Protein AF-A0AAW2E710-F1 (afdb_monomer)

Secondary structure (DSSP, 8-state):
-THHHHHHHHHHHHHHHHHHHHHHHHHHHHHH-----HHHHS-HHHHHHHHTTS-HHHHHHGGGT-GGGTTGGGG-SEEEEEHHHHTTSTTS-HHHHHHHHHHHHHTSSSPPP-SEEEEE------S----

Nearest PDB structures (foldseek):
  7pmn-assembly1_L  TM=5.070E-01  e=2.730E+00  Saccharomyces cerevisiae
  8qzs-assembly1_v  TM=2.297E-01  e=5.034E+00  Homo sapiens

Foldseek 3Di:
DVVVVVVVVVVVVVVVVVVVVVVVVVVVVVVVPPPPVVVVVDDLVVLLVVLLVDALVVQCVCCVVDVSSNLSSLQNLAHHAEQCVQCVPVPDHSVRVVVVSVVSNVPDDDRNHNPYYHYHDDPPPPPDPPD

Radius of gyration: 29.54 Å; Cα contacts (8 Å, |Δi|>4): 87; chains: 1; bounding box: 50×41×104 Å

Mean predicted aligned error: 13.73 Å

Sequence (131 aa):
MEQRQRIERPERAKRRDQKQRKRLSTARRNAFTTNTDIISDLPDSLLSHILSFLLTRDSVATSILSSRWRPLWTLVPALHLDQRKLTQNRNYSFADIVSGIWTVRDCISDPMPLHKLIIYWYQNCLSSLQC

InterPro domains:
  IPR001810 F-box domain [PF00646] (39-75)
  IPR001810 F-box domain [PS50181] (36-86)
  IPR036047 F-box-like domain superfamily [SSF81383] (36-85)
  IPR053781 F-box/LRR-repeat protein 13-like, F-box domain [cd22160] (39-74)
  IPR055294 F-box/LRR-repeat protein At3g58940-like [PTHR31293] (33-101)

Structure (mmCIF, N/CA/C/O backbone):
data_AF-A0AAW2E710-F1
#
_entry.id   AF-A0AAW2E710-F1
#
loop_
_atom_site.group_PDB
_atom_site.id
_atom_site.type_symbol
_atom_site.label_atom_id
_atom_site.label_alt_id
_atom_site.label_comp_id
_atom_site.label_asym_id
_atom_site.label_entity_id
_atom_site.label_seq_id
_atom_site.pdbx_PDB_ins_code
_atom_site.Cartn_x
_atom_site.Cartn_y
_atom_site.Cartn_z
_atom_site.occupancy
_atom_site.B_iso_or_equiv
_atom_site.auth_seq_id
_atom_site.auth_comp_id
_atom_site.auth_asym_id
_atom_site.auth_atom_id
_atom_site.pdbx_PDB_model_num
ATOM 1 N N . MET A 1 1 ? -19.591 14.455 74.259 1.00 53.12 1 MET A N 1
ATOM 2 C CA . MET A 1 1 ? -18.898 13.689 73.190 1.00 53.12 1 MET A CA 1
ATOM 3 C C . MET A 1 1 ? -19.748 13.483 71.923 1.00 53.12 1 MET A C 1
ATOM 5 O O . MET A 1 1 ? -19.174 13.213 70.876 1.00 53.12 1 MET A O 1
ATOM 9 N N . GLU A 1 2 ? -21.072 13.696 71.951 1.00 60.91 2 GLU A N 1
ATOM 10 C CA . GLU A 1 2 ? -21.973 13.471 70.796 1.00 60.91 2 GLU A CA 1
ATOM 11 C C . GLU A 1 2 ? -21.921 14.530 69.677 1.00 60.91 2 GLU A C 1
ATOM 13 O O . GLU A 1 2 ? -22.216 14.231 68.520 1.00 60.91 2 GLU A O 1
ATOM 18 N N . GLN A 1 3 ? -21.497 15.765 69.965 1.00 54.75 3 GLN A N 1
ATOM 19 C CA . GLN A 1 3 ? -21.488 16.850 68.969 1.00 54.75 3 GLN A CA 1
ATOM 20 C C . GLN A 1 3 ? -20.492 16.626 67.817 1.00 54.75 3 GLN A C 1
ATOM 22 O O . GLN A 1 3 ? -20.740 17.084 66.702 1.00 54.75 3 GLN A O 1
ATOM 27 N N . ARG A 1 4 ? -19.408 15.865 68.038 1.00 56.94 4 ARG A N 1
ATOM 28 C CA . ARG A 1 4 ? -18.419 15.547 66.989 1.00 56.94 4 ARG A CA 1
ATOM 29 C C . ARG A 1 4 ? -18.995 14.622 65.911 1.00 56.94 4 ARG A C 1
ATOM 31 O O . ARG A 1 4 ? -18.778 14.850 64.725 1.00 56.94 4 ARG A O 1
ATOM 38 N N . GLN A 1 5 ? -19.820 13.647 66.299 1.00 59.56 5 GLN A N 1
ATOM 39 C CA . GLN A 1 5 ? -20.431 12.705 65.353 1.00 59.56 5 GLN A CA 1
ATOM 40 C C . GLN A 1 5 ? -21.478 13.370 64.441 1.00 59.56 5 GLN A C 1
ATOM 42 O O . GLN A 1 5 ? -21.678 12.936 63.303 1.00 59.56 5 GLN A O 1
ATOM 47 N N . ARG A 1 6 ? -22.124 14.448 64.909 1.00 61.50 6 ARG A N 1
ATOM 48 C CA . ARG A 1 6 ? -23.148 15.183 64.146 1.00 61.50 6 ARG A CA 1
ATOM 49 C C . ARG A 1 6 ? -22.567 15.944 62.951 1.00 61.50 6 ARG A C 1
ATOM 51 O O . ARG A 1 6 ? -23.250 16.071 61.940 1.00 61.50 6 ARG A O 1
ATOM 58 N N . ILE A 1 7 ? -21.320 16.411 63.050 1.00 61.56 7 ILE A N 1
ATOM 59 C CA . ILE A 1 7 ? -20.626 17.179 62.000 1.00 61.56 7 ILE A CA 1
ATOM 60 C C . ILE A 1 7 ? -19.933 16.245 60.988 1.00 61.56 7 ILE A C 1
ATOM 62 O O . ILE A 1 7 ? -19.881 16.546 59.796 1.00 61.56 7 ILE A O 1
ATOM 66 N N . GLU A 1 8 ? -19.483 15.061 61.414 1.00 67.75 8 GLU A N 1
ATOM 67 C CA . GLU A 1 8 ? -18.821 14.098 60.520 1.00 67.75 8 GLU A CA 1
ATOM 68 C C . GLU A 1 8 ? -19.743 13.501 59.445 1.00 67.75 8 GLU A C 1
ATOM 70 O O . GLU A 1 8 ? -19.313 13.267 58.312 1.00 67.75 8 GLU A O 1
ATOM 75 N N . ARG A 1 9 ? -21.018 13.245 59.771 1.00 68.69 9 ARG A N 1
ATOM 76 C CA . ARG A 1 9 ? -21.996 12.691 58.816 1.00 68.69 9 ARG A CA 1
ATOM 77 C C . ARG A 1 9 ? -22.206 13.588 57.580 1.00 68.69 9 ARG A C 1
ATOM 79 O O . ARG A 1 9 ? -22.074 13.071 56.467 1.00 68.69 9 ARG A O 1
ATOM 86 N N . PRO A 1 10 ? -22.481 14.899 57.719 1.00 76.50 10 PRO A N 1
ATOM 87 C CA . PRO A 1 10 ? -22.641 15.784 56.568 1.00 76.50 10 PRO A CA 1
ATOM 88 C C . PRO A 1 10 ? -21.333 16.019 55.797 1.00 76.50 10 PRO A C 1
ATOM 90 O O . PRO A 1 10 ? -21.374 16.144 54.574 1.00 76.50 10 PRO A O 1
ATOM 93 N N . GLU A 1 11 ? -20.164 16.010 56.448 1.00 79.44 11 GLU A N 1
ATOM 94 C CA . GLU A 1 11 ? -18.873 16.082 55.742 1.00 79.44 11 GLU A CA 1
ATOM 95 C C . GLU A 1 11 ? -18.625 14.862 54.846 1.00 79.44 11 GLU A C 1
ATOM 97 O O . GLU A 1 11 ? -18.232 15.002 53.684 1.00 79.44 11 GLU A O 1
ATOM 102 N N . ARG A 1 12 ? -18.891 13.652 55.354 1.00 76.31 12 ARG A N 1
ATOM 103 C CA . ARG A 1 12 ? -18.747 12.414 54.571 1.00 76.31 12 ARG A CA 1
ATOM 104 C C . ARG A 1 12 ? -19.699 12.391 53.371 1.00 76.31 12 ARG A C 1
ATOM 106 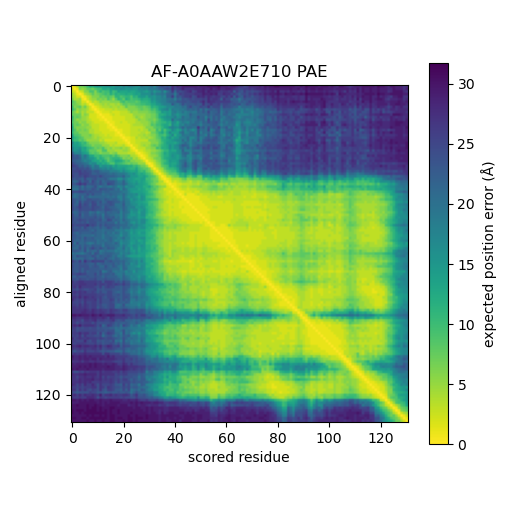O O . ARG A 1 12 ? -19.298 11.920 52.308 1.00 76.31 12 ARG A O 1
ATOM 113 N N . ALA A 1 13 ? -20.915 12.925 53.512 1.00 83.25 13 ALA A N 1
ATOM 114 C CA . ALA A 1 13 ? -21.866 13.068 52.407 1.00 83.25 13 ALA A CA 1
ATOM 115 C C . ALA A 1 13 ? -21.350 14.042 51.330 1.00 83.25 13 ALA A C 1
ATOM 117 O O . ALA A 1 13 ? -21.278 13.675 50.159 1.00 83.25 13 ALA A O 1
ATOM 118 N N . LYS A 1 14 ? -20.851 15.221 51.727 1.00 84.00 14 LYS A N 1
ATOM 119 C CA . LYS A 1 14 ? -20.250 16.196 50.796 1.00 84.00 14 LYS A CA 1
ATOM 120 C C . LYS A 1 14 ? -19.049 15.624 50.036 1.00 84.00 14 LYS A C 1
ATOM 122 O O . LYS A 1 14 ? -18.921 15.833 48.830 1.00 84.00 14 LYS A O 1
ATOM 127 N N . ARG A 1 15 ? -18.186 14.854 50.715 1.00 79.75 15 ARG A N 1
ATOM 128 C CA . ARG A 1 15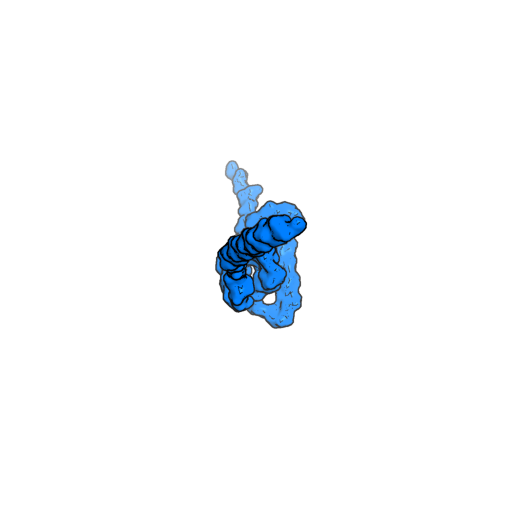 ? -17.043 14.166 50.081 1.00 79.75 15 ARG A CA 1
ATOM 129 C C . ARG A 1 15 ? -17.497 13.129 49.048 1.00 79.75 15 ARG A C 1
ATOM 131 O O . ARG A 1 15 ? -16.857 12.999 48.004 1.00 79.75 15 ARG A O 1
ATOM 138 N N . ARG A 1 16 ? -18.596 12.408 49.309 1.00 79.62 16 ARG A N 1
ATOM 139 C CA . ARG A 1 16 ? -19.190 11.449 48.358 1.00 79.62 16 ARG A CA 1
ATOM 140 C C . ARG A 1 16 ? -19.760 12.161 47.134 1.00 79.62 16 ARG A C 1
ATOM 142 O O . ARG A 1 16 ? -19.407 11.772 46.025 1.00 79.62 16 ARG A O 1
ATOM 149 N N . ASP A 1 17 ? -20.504 13.248 47.315 1.00 83.75 17 ASP A N 1
ATOM 150 C CA . ASP A 1 17 ? -21.072 14.033 46.209 1.00 83.75 17 ASP A CA 1
ATOM 151 C C . ASP A 1 17 ? -19.995 14.678 45.336 1.00 83.75 17 ASP A C 1
ATOM 153 O O . ASP A 1 17 ? -20.071 14.644 44.106 1.00 83.75 17 ASP A O 1
ATOM 157 N N . GLN A 1 18 ? -18.935 15.215 45.947 1.00 83.25 18 GLN A N 1
ATOM 158 C CA . GLN A 1 18 ? -17.813 15.782 45.201 1.00 83.25 18 GLN A CA 1
ATOM 159 C C . GLN A 1 18 ? -17.050 14.703 44.420 1.00 83.25 18 GLN A C 1
ATOM 161 O O . GLN A 1 18 ? -16.649 14.935 43.275 1.00 83.25 18 GLN A O 1
ATOM 166 N N . LYS A 1 19 ? -16.886 13.505 44.999 1.00 83.62 19 LYS A N 1
ATOM 167 C CA . LYS A 1 19 ? -16.307 12.346 44.305 1.00 83.62 19 LYS A CA 1
ATOM 168 C C . LYS A 1 19 ? -17.208 11.886 43.155 1.00 83.62 19 LYS A C 1
ATOM 170 O O . LYS A 1 19 ? -16.696 11.629 42.069 1.00 83.62 19 LYS A O 1
ATOM 175 N N . GLN A 1 20 ? -18.526 11.848 43.353 1.00 82.25 20 GLN A N 1
ATOM 176 C CA . GLN A 1 20 ? -19.515 11.495 42.329 1.00 82.25 20 GLN A CA 1
ATOM 177 C C . GLN A 1 20 ? -19.476 12.490 41.158 1.00 82.25 20 GLN A C 1
ATOM 179 O O . GLN A 1 20 ? -19.366 12.081 40.005 1.00 82.25 20 GLN A O 1
ATOM 184 N N . ARG A 1 21 ? -19.462 13.798 41.449 1.00 78.38 21 ARG A N 1
ATOM 185 C CA . ARG A 1 21 ? -19.363 14.877 40.450 1.00 78.38 21 ARG A CA 1
ATOM 186 C C . ARG A 1 21 ? -18.064 14.824 39.650 1.00 78.38 21 ARG A C 1
ATOM 188 O O . ARG A 1 21 ? -18.104 14.997 38.436 1.00 78.38 21 ARG A O 1
ATOM 195 N N . LYS A 1 22 ? -16.928 14.539 40.302 1.00 78.56 22 LYS A N 1
ATOM 196 C CA . LYS A 1 22 ? -15.646 14.321 39.608 1.00 78.56 22 LYS A CA 1
ATOM 197 C C . LYS A 1 22 ? -15.684 13.081 38.711 1.00 78.56 22 LYS A C 1
ATOM 199 O O . LYS A 1 22 ? -15.189 13.135 37.597 1.00 78.56 22 LYS A O 1
ATOM 204 N N . ARG A 1 23 ? -16.294 11.976 39.155 1.00 78.25 23 ARG A N 1
ATOM 205 C CA . ARG A 1 23 ? -16.433 10.764 38.323 1.00 78.25 23 ARG A CA 1
ATOM 206 C C . ARG A 1 23 ? -17.327 11.005 37.107 1.00 78.25 23 ARG A C 1
ATOM 208 O O . ARG A 1 23 ? -16.958 10.599 36.012 1.00 78.25 23 ARG A O 1
ATOM 215 N N . LEU A 1 24 ? -18.452 11.698 37.286 1.00 76.69 24 LEU A N 1
ATOM 216 C CA . LEU A 1 24 ? -19.376 12.051 36.204 1.00 76.69 24 LEU A CA 1
ATOM 217 C C . LEU A 1 24 ? -18.739 13.016 35.193 1.00 76.69 24 LEU A C 1
ATOM 219 O O . LEU A 1 24 ? -18.947 12.856 33.994 1.00 76.69 24 LEU A O 1
ATOM 223 N N . SER A 1 25 ? -17.926 13.980 35.641 1.00 73.44 25 SER A N 1
ATOM 224 C CA . SER A 1 25 ? -17.220 14.890 34.729 1.00 73.44 25 SER A CA 1
ATOM 225 C C . SER A 1 25 ? -16.091 14.200 33.960 1.00 73.44 25 SER A C 1
ATOM 227 O O . SER A 1 25 ? -15.929 14.4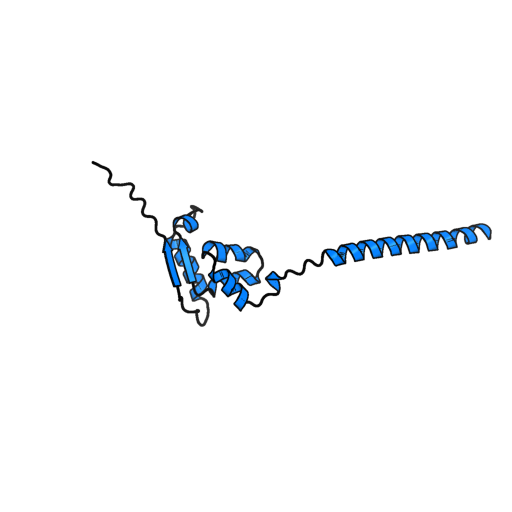66 32.771 1.00 73.44 25 SER A O 1
ATOM 229 N N . THR A 1 26 ? -15.358 13.271 34.583 1.00 69.88 26 THR A N 1
ATOM 230 C CA . THR A 1 26 ? -14.356 12.449 33.883 1.00 69.88 26 THR A CA 1
ATOM 231 C C . THR A 1 26 ? -15.011 11.479 32.894 1.00 69.88 26 THR A C 1
ATOM 233 O O . THR A 1 26 ? -14.549 11.370 31.764 1.00 69.88 26 THR A O 1
ATOM 236 N N . ALA A 1 27 ? -16.127 10.839 33.262 1.00 69.94 27 ALA A N 1
ATOM 237 C CA . ALA A 1 27 ? -16.875 9.961 32.359 1.00 69.94 27 ALA A CA 1
ATOM 238 C C . ALA A 1 27 ? -17.436 10.722 31.145 1.00 69.94 27 ALA A C 1
ATOM 240 O O . ALA A 1 27 ? -17.334 10.248 30.017 1.00 69.94 27 ALA A O 1
ATOM 241 N N . ARG A 1 28 ? -17.961 11.937 31.358 1.00 64.50 28 ARG A N 1
ATOM 242 C CA . ARG A 1 28 ? -18.486 12.788 30.281 1.00 64.50 28 ARG A CA 1
ATOM 243 C C . ARG A 1 28 ? -17.392 13.309 29.345 1.00 64.50 28 ARG A C 1
ATOM 245 O O . ARG A 1 28 ? -17.657 13.446 28.158 1.00 64.50 28 ARG A O 1
ATOM 252 N N . ARG A 1 29 ? -16.171 13.562 29.843 1.00 59.78 29 ARG A N 1
ATOM 253 C CA . ARG A 1 29 ? -15.015 13.855 28.971 1.00 59.78 29 ARG A CA 1
ATOM 254 C C . ARG A 1 29 ? -14.609 12.639 28.141 1.00 59.78 29 ARG A C 1
ATOM 256 O O . ARG A 1 29 ? -14.394 12.791 26.947 1.00 59.78 29 ARG A O 1
ATOM 263 N N . ASN A 1 30 ? -14.572 11.451 28.744 1.00 59.34 30 ASN A N 1
ATOM 264 C CA . ASN A 1 30 ? -14.174 10.230 28.038 1.00 59.34 30 ASN A CA 1
ATOM 265 C C . ASN A 1 30 ? -15.180 9.805 26.954 1.00 59.34 30 ASN A C 1
ATOM 267 O O . ASN A 1 30 ? -14.770 9.246 25.945 1.00 59.34 30 ASN A O 1
ATOM 271 N N . ALA A 1 31 ? -16.475 10.095 27.127 1.00 61.56 31 ALA A N 1
ATOM 272 C CA . ALA A 1 31 ? -17.508 9.791 26.131 1.00 61.56 31 ALA A CA 1
ATOM 273 C C . ALA A 1 31 ? -17.440 10.675 24.869 1.00 61.56 31 ALA A C 1
ATOM 275 O O . ALA A 1 31 ? -17.975 10.297 23.837 1.00 61.56 31 ALA A O 1
ATOM 276 N N . PHE A 1 32 ? -16.797 11.846 24.935 1.00 59.09 32 PHE A N 1
ATOM 277 C CA . PHE A 1 32 ? -16.595 12.708 23.763 1.00 59.09 32 PHE A CA 1
ATOM 278 C C . PHE A 1 32 ? -15.316 12.351 22.988 1.00 59.09 32 PHE A C 1
ATOM 280 O O . PHE A 1 32 ? -15.186 12.674 21.815 1.00 59.09 32 PHE A O 1
ATOM 287 N N . THR A 1 33 ? -14.372 11.662 23.634 1.00 56.28 33 THR A N 1
ATOM 288 C CA . THR A 1 33 ? -13.094 11.246 23.041 1.00 56.28 33 THR A CA 1
ATOM 289 C C . THR A 1 33 ? -13.078 9.784 22.609 1.00 56.28 33 THR A C 1
ATOM 291 O O . THR A 1 33 ? -12.002 9.250 22.345 1.00 56.28 33 THR A O 1
ATOM 294 N N . THR A 1 34 ? -14.232 9.115 22.516 1.00 60.94 34 THR A N 1
ATOM 295 C CA . THR A 1 34 ? -14.345 7.874 21.736 1.00 60.94 34 THR A CA 1
ATOM 296 C C . THR A 1 34 ? -14.256 8.249 20.260 1.00 60.94 34 THR A C 1
ATOM 298 O O . THR A 1 34 ? -15.245 8.267 19.535 1.00 60.94 34 THR A O 1
ATOM 301 N N . ASN A 1 35 ? -13.053 8.647 19.855 1.00 64.88 35 ASN A N 1
ATOM 302 C CA . ASN A 1 35 ? -12.652 8.898 18.487 1.00 64.88 35 ASN A CA 1
ATOM 303 C C . ASN A 1 35 ? -12.557 7.524 17.819 1.00 64.88 35 ASN A C 1
ATOM 305 O O . ASN A 1 35 ? -11.477 6.946 17.720 1.00 64.88 35 ASN A O 1
ATOM 309 N N . THR A 1 36 ? -13.717 6.933 17.528 1.00 67.94 36 THR A N 1
ATOM 310 C CA . THR A 1 36 ? -13.818 5.681 16.783 1.00 67.94 36 THR A CA 1
ATOM 311 C C . THR A 1 36 ? -13.092 5.900 15.470 1.00 67.94 36 THR A C 1
ATOM 313 O O . THR A 1 36 ? -13.445 6.809 14.719 1.00 67.94 36 THR A O 1
ATOM 316 N N . ASP A 1 37 ? -12.030 5.138 15.237 1.00 74.88 37 ASP A N 1
ATOM 317 C CA . ASP A 1 37 ? -11.231 5.247 14.027 1.00 74.88 37 ASP A CA 1
ATOM 318 C C . ASP A 1 37 ? -12.013 4.630 12.861 1.00 74.88 37 ASP A C 1
ATOM 320 O O . ASP A 1 37 ? -11.856 3.460 12.524 1.00 74.88 37 ASP A O 1
ATOM 324 N N . ILE A 1 38 ? -12.888 5.446 12.265 1.00 83.50 38 ILE A N 1
ATOM 325 C CA . ILE A 1 38 ? -13.802 5.066 11.176 1.00 83.50 38 ILE A CA 1
ATOM 326 C C . ILE A 1 38 ? -13.025 4.455 10.003 1.00 83.50 38 ILE A C 1
ATOM 328 O O . ILE A 1 38 ? -13.526 3.578 9.306 1.00 83.50 38 ILE A O 1
ATOM 332 N N . ILE A 1 39 ? -11.792 4.918 9.784 1.00 83.69 39 ILE A N 1
ATOM 333 C CA . ILE A 1 39 ? -10.924 4.436 8.712 1.00 83.69 39 ILE A CA 1
ATOM 334 C C . ILE A 1 39 ? -10.467 3.001 9.006 1.00 83.69 39 ILE A C 1
ATOM 336 O O . ILE A 1 39 ? -10.444 2.168 8.099 1.00 83.69 39 ILE A O 1
ATOM 340 N N . SER A 1 40 ? -10.152 2.692 10.264 1.00 76.94 40 SER A N 1
ATOM 341 C CA . SER A 1 40 ? -9.820 1.331 10.700 1.00 76.94 40 SER A CA 1
ATOM 342 C C . SER A 1 40 ? -11.023 0.382 10.732 1.00 76.94 40 SER A C 1
ATOM 344 O O . SER A 1 40 ? -10.809 -0.827 10.674 1.00 76.94 40 SER A O 1
ATOM 346 N N . ASP A 1 41 ? -12.258 0.887 10.761 1.00 84.94 41 ASP A N 1
ATOM 347 C CA . ASP A 1 41 ? -13.481 0.067 10.716 1.00 84.94 41 ASP A CA 1
ATOM 348 C C . ASP A 1 41 ? -13.893 -0.341 9.286 1.00 84.94 41 ASP A C 1
ATOM 350 O O . ASP A 1 41 ? -14.727 -1.230 9.099 1.00 84.94 41 ASP A O 1
ATOM 354 N N . LEU A 1 42 ? -13.300 0.263 8.249 1.00 89.06 42 LEU A N 1
ATOM 355 C CA . LEU A 1 42 ? -13.572 -0.096 6.853 1.00 89.06 42 LEU A CA 1
ATOM 356 C C . LEU A 1 42 ? -13.049 -1.507 6.520 1.00 89.06 42 LEU A C 1
ATOM 358 O O . LEU A 1 42 ? -12.003 -1.903 7.031 1.00 89.06 42 LEU A O 1
ATOM 362 N N . PRO A 1 43 ? -13.708 -2.275 5.633 1.00 88.94 43 PRO A N 1
ATOM 363 C CA . PRO A 1 43 ? -13.205 -3.551 5.118 1.00 88.94 43 PRO A CA 1
ATOM 364 C C . PRO A 1 43 ? -11.975 -3.374 4.212 1.00 88.94 43 PRO A C 1
ATOM 366 O O . PRO A 1 43 ? -11.825 -2.360 3.530 1.00 88.94 43 PRO A O 1
ATOM 369 N N . ASP A 1 44 ? -11.123 -4.403 4.150 1.00 86.94 44 ASP A N 1
ATOM 370 C CA . ASP A 1 44 ? -9.853 -4.387 3.399 1.00 86.94 44 ASP A CA 1
ATOM 371 C C . ASP A 1 44 ? -10.030 -4.076 1.908 1.00 86.94 44 ASP A C 1
ATOM 373 O O . ASP A 1 44 ? -9.189 -3.412 1.308 1.00 86.94 44 ASP A O 1
ATOM 377 N N . SER A 1 45 ? -11.148 -4.505 1.317 1.00 85.81 45 SER A N 1
ATOM 378 C CA . SER A 1 45 ? -11.488 -4.230 -0.082 1.00 85.81 45 SER A CA 1
ATOM 379 C C . SER A 1 45 ? -11.727 -2.745 -0.365 1.00 85.81 45 SER A C 1
ATOM 381 O O . SER A 1 45 ? -11.363 -2.254 -1.431 1.00 85.81 45 SER A O 1
ATOM 383 N N . LEU A 1 46 ? -12.319 -2.007 0.579 1.00 88.50 46 LEU A N 1
ATOM 384 C CA . LEU A 1 46 ? -12.504 -0.562 0.437 1.00 88.50 46 LEU A CA 1
ATOM 385 C C . LEU A 1 46 ? -11.190 0.177 0.659 1.00 88.50 46 LEU A C 1
ATOM 387 O O . LEU A 1 46 ? -10.902 1.137 -0.052 1.00 88.50 46 LEU A O 1
ATOM 391 N N . LEU A 1 47 ? -10.367 -0.293 1.594 1.00 89.12 47 LEU A N 1
ATOM 392 C CA . LEU A 1 47 ? -9.044 0.275 1.817 1.00 89.12 47 LEU A CA 1
ATOM 393 C C . LEU A 1 47 ? -8.145 0.093 0.588 1.00 89.12 47 LEU A C 1
ATOM 395 O O . LEU A 1 47 ? -7.559 1.065 0.118 1.00 89.12 47 LEU A O 1
ATOM 399 N N . SER A 1 48 ? -8.095 -1.105 -0.002 1.00 86.69 48 SER A N 1
ATOM 400 C CA . SER A 1 48 ? -7.343 -1.344 -1.242 1.00 86.69 48 SER A CA 1
ATOM 401 C C . SER A 1 48 ? -7.879 -0.514 -2.414 1.00 86.69 48 SER A C 1
ATOM 403 O O . SER A 1 48 ? -7.093 0.002 -3.212 1.00 86.69 48 SER A O 1
ATOM 405 N N . HIS A 1 49 ? -9.197 -0.299 -2.481 1.00 86.69 49 HIS A N 1
ATOM 406 C CA . HIS A 1 49 ? -9.805 0.598 -3.459 1.00 86.69 49 HIS A CA 1
ATOM 407 C C . HIS A 1 49 ? -9.362 2.056 -3.262 1.00 86.69 49 HIS A C 1
ATOM 409 O O . HIS A 1 49 ? -8.955 2.699 -4.228 1.00 86.69 49 HIS A O 1
ATOM 415 N N . ILE A 1 50 ? -9.340 2.567 -2.027 1.00 89.00 50 ILE A N 1
ATOM 416 C CA . ILE A 1 50 ? -8.823 3.912 -1.721 1.00 89.00 50 ILE A CA 1
ATOM 417 C C . ILE A 1 50 ? -7.350 4.030 -2.139 1.00 89.00 50 ILE A C 1
ATOM 419 O O . ILE A 1 50 ? -6.965 4.996 -2.798 1.00 89.00 50 ILE A O 1
ATOM 423 N N . LEU A 1 51 ? -6.534 3.022 -1.816 1.00 89.06 51 LEU A N 1
ATOM 424 C CA . LEU A 1 51 ? -5.116 2.987 -2.183 1.00 89.06 51 LEU A CA 1
ATOM 425 C C . LEU A 1 51 ? -4.878 2.936 -3.700 1.00 89.06 51 LEU A C 1
ATOM 427 O O . LEU A 1 51 ? -3.804 3.338 -4.144 1.00 89.06 51 LEU A O 1
ATOM 431 N N . SER A 1 52 ? -5.856 2.487 -4.495 1.00 85.50 52 SER A N 1
ATOM 432 C CA . SER A 1 52 ? -5.772 2.469 -5.964 1.00 85.50 52 SER A CA 1
ATOM 433 C C . SER A 1 52 ? -5.815 3.858 -6.609 1.00 85.50 52 SER A C 1
ATOM 435 O O . SER A 1 52 ? -5.376 4.013 -7.748 1.00 85.50 52 SER A O 1
ATOM 437 N N . PHE A 1 53 ? -6.288 4.876 -5.880 1.00 86.25 53 PHE A N 1
ATOM 438 C CA . PHE A 1 53 ? -6.271 6.272 -6.330 1.00 86.25 53 PHE A CA 1
ATOM 439 C C . PHE A 1 53 ? -4.956 6.995 -6.014 1.00 86.25 53 PHE A C 1
ATOM 441 O O . PHE A 1 53 ? -4.730 8.104 -6.500 1.00 86.25 53 P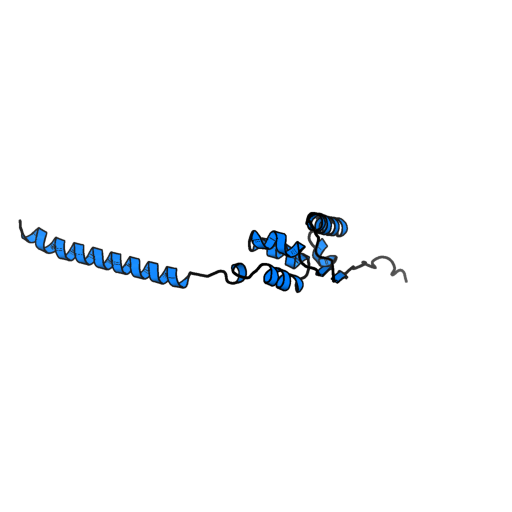HE A O 1
ATOM 448 N N . LEU A 1 54 ? -4.099 6.391 -5.191 1.00 87.38 54 LEU A N 1
ATOM 449 C CA . LEU A 1 54 ? -2.840 6.977 -4.750 1.00 87.38 54 LEU A CA 1
ATOM 450 C C . LEU A 1 54 ? -1.672 6.530 -5.638 1.00 87.38 54 LEU A C 1
ATOM 452 O O . LEU A 1 54 ? -1.701 5.487 -6.291 1.00 87.38 54 LEU A O 1
ATOM 456 N N . LEU A 1 55 ? -0.600 7.327 -5.642 1.00 87.00 55 LEU A N 1
ATOM 457 C CA . LEU A 1 55 ? 0.670 6.896 -6.221 1.00 87.00 55 LEU A CA 1
ATOM 458 C C . LEU A 1 55 ? 1.263 5.774 -5.368 1.00 87.00 55 LEU A C 1
ATOM 460 O O . LEU A 1 55 ? 1.127 5.813 -4.151 1.00 87.00 55 LEU A O 1
ATOM 464 N N . THR A 1 56 ? 2.018 4.845 -5.965 1.00 88.94 56 THR A N 1
ATOM 465 C CA . THR A 1 56 ? 2.579 3.688 -5.231 1.00 88.94 56 THR A CA 1
ATOM 466 C C . THR A 1 56 ? 3.341 4.111 -3.976 1.00 88.94 56 THR A C 1
ATOM 468 O O . THR A 1 56 ? 3.198 3.499 -2.925 1.00 88.94 56 THR A O 1
ATOM 471 N N . ARG A 1 57 ? 4.122 5.197 -4.062 1.00 87.94 57 ARG A N 1
ATOM 472 C CA . ARG A 1 57 ? 4.841 5.760 -2.913 1.00 87.94 57 ARG A CA 1
ATOM 473 C C . ARG A 1 57 ? 3.896 6.164 -1.780 1.00 87.94 57 ARG A C 1
ATOM 475 O O . ARG A 1 57 ? 4.180 5.869 -0.623 1.00 87.94 57 ARG A O 1
ATOM 482 N N . ASP A 1 58 ? 2.812 6.850 -2.119 1.00 89.00 58 ASP A N 1
ATOM 483 C CA . ASP A 1 58 ? 1.847 7.364 -1.151 1.00 89.00 58 ASP A CA 1
ATOM 484 C C . ASP A 1 58 ? 1.039 6.202 -0.558 1.00 89.00 58 ASP A C 1
ATOM 486 O O . ASP A 1 58 ? 0.848 6.149 0.655 1.00 89.00 58 ASP A O 1
ATOM 490 N N . SER A 1 59 ? 0.680 5.202 -1.373 1.00 89.94 59 SER A N 1
ATOM 491 C CA . SER A 1 59 ? 0.046 3.965 -0.907 1.00 89.94 59 SER A CA 1
ATOM 492 C C . SER A 1 59 ? 0.934 3.218 0.085 1.00 89.94 59 SER A C 1
ATOM 494 O O . SER A 1 59 ? 0.471 2.849 1.160 1.00 89.94 59 SER A O 1
ATOM 496 N N . VAL A 1 60 ? 2.228 3.056 -0.212 1.00 88.25 60 VAL A N 1
ATOM 497 C CA . VAL A 1 60 ? 3.191 2.445 0.720 1.00 88.25 60 VAL A CA 1
ATOM 498 C C . VAL A 1 60 ? 3.319 3.287 1.993 1.00 88.25 60 VAL A C 1
ATOM 500 O O . VAL A 1 60 ? 3.367 2.722 3.085 1.00 88.25 60 VAL A O 1
ATOM 503 N N . ALA A 1 61 ? 3.309 4.621 1.893 1.00 89.62 61 ALA A N 1
ATOM 504 C CA . ALA A 1 61 ? 3.397 5.511 3.052 1.00 89.62 61 ALA A CA 1
ATOM 505 C C . ALA A 1 61 ? 2.210 5.359 4.020 1.00 89.62 61 ALA A C 1
ATOM 507 O O . ALA A 1 61 ? 2.402 5.506 5.225 1.00 89.62 61 ALA A O 1
ATOM 508 N N . THR A 1 62 ? 1.017 4.980 3.542 1.00 91.00 62 THR A N 1
ATOM 509 C CA . THR A 1 62 ? -0.137 4.702 4.424 1.00 91.00 62 THR A CA 1
ATOM 510 C C . THR A 1 62 ? 0.080 3.522 5.380 1.00 91.00 62 THR A C 1
ATOM 512 O O . THR A 1 62 ? -0.612 3.409 6.390 1.00 91.00 62 THR A O 1
ATOM 515 N N . SER A 1 63 ? 1.104 2.693 5.144 1.00 88.75 63 SER A N 1
ATOM 516 C CA . SER A 1 63 ? 1.513 1.592 6.029 1.00 88.75 63 SER A CA 1
ATOM 517 C C . SER A 1 63 ? 1.842 2.030 7.465 1.00 88.75 63 SER A C 1
ATOM 519 O O . SER A 1 63 ? 1.934 1.182 8.356 1.00 88.75 63 SER A O 1
ATOM 521 N N . ILE A 1 64 ? 2.051 3.332 7.699 1.00 88.56 64 ILE A N 1
ATOM 522 C CA . ILE A 1 64 ? 2.300 3.896 9.032 1.00 88.56 64 ILE A CA 1
ATOM 523 C C . ILE A 1 64 ? 1.019 4.121 9.847 1.00 88.56 64 ILE A C 1
ATOM 525 O O . ILE A 1 64 ? 1.127 4.268 11.061 1.00 88.56 64 ILE A O 1
ATOM 529 N N . LEU A 1 65 ? -0.169 4.151 9.218 1.00 85.38 65 LEU A N 1
ATOM 530 C CA . LEU A 1 65 ? -1.431 4.393 9.930 1.00 85.38 65 LEU A CA 1
ATOM 531 C C . LEU A 1 65 ? -1.758 3.245 10.891 1.00 85.38 65 LEU A C 1
ATOM 533 O O . LEU A 1 65 ? -2.177 3.478 12.020 1.00 85.38 65 LEU A O 1
ATOM 537 N N . SER A 1 66 ? -1.569 1.999 10.450 1.00 85.06 66 SER A N 1
ATOM 538 C CA . SER A 1 66 ? -1.799 0.808 11.269 1.00 85.06 66 SER A CA 1
ATOM 539 C C . SER A 1 66 ? -1.120 -0.417 10.647 1.00 85.06 66 SER A C 1
ATOM 541 O O . SER A 1 66 ? -0.828 -0.447 9.449 1.00 85.06 66 SER A O 1
ATOM 543 N N . SER A 1 67 ? -0.885 -1.462 11.446 1.00 85.81 67 SER A N 1
ATOM 544 C CA . SER A 1 67 ? -0.346 -2.743 10.962 1.00 85.81 67 SER A CA 1
ATOM 545 C C . SER A 1 67 ? -1.187 -3.358 9.840 1.00 85.81 67 SER A C 1
ATOM 547 O O . SER A 1 67 ? -0.633 -4.029 8.971 1.00 85.81 67 SER A O 1
ATOM 549 N N . ARG A 1 68 ? -2.495 -3.075 9.819 1.00 87.56 68 ARG A N 1
ATOM 550 C CA . ARG A 1 68 ? -3.448 -3.548 8.809 1.00 87.56 68 ARG A CA 1
ATOM 551 C C . ARG A 1 68 ? -3.206 -2.944 7.423 1.00 87.56 68 ARG A C 1
ATOM 553 O O . ARG A 1 68 ? -3.483 -3.602 6.434 1.00 87.56 68 ARG A O 1
ATOM 560 N N . TRP A 1 69 ? -2.636 -1.741 7.335 1.00 89.38 69 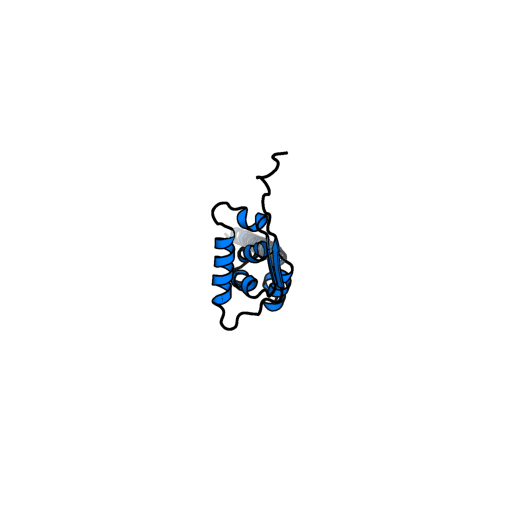TRP A N 1
ATOM 561 C CA . TRP A 1 69 ? -2.371 -1.053 6.061 1.00 89.38 69 TRP A CA 1
ATOM 562 C C . TRP A 1 69 ? -1.124 -1.563 5.338 1.00 89.38 69 TRP A C 1
ATOM 564 O O . TRP A 1 69 ? -1.019 -1.447 4.118 1.00 89.38 69 TRP A O 1
ATOM 574 N N . ARG A 1 70 ? -0.195 -2.180 6.078 1.00 87.25 70 ARG A N 1
ATOM 575 C CA . ARG A 1 70 ? 1.081 -2.687 5.554 1.00 87.25 70 ARG A CA 1
ATOM 576 C C . ARG A 1 70 ? 0.936 -3.678 4.393 1.00 87.25 70 ARG A C 1
ATOM 578 O O . ARG A 1 70 ? 1.683 -3.521 3.435 1.00 87.25 70 ARG A O 1
ATOM 585 N N . PRO A 1 71 ? 0.042 -4.683 4.436 1.00 87.19 71 PRO A N 1
ATOM 586 C CA . PRO A 1 71 ? -0.149 -5.588 3.304 1.00 87.19 71 PRO A CA 1
ATOM 587 C C . PRO A 1 71 ? -1.133 -5.057 2.252 1.00 87.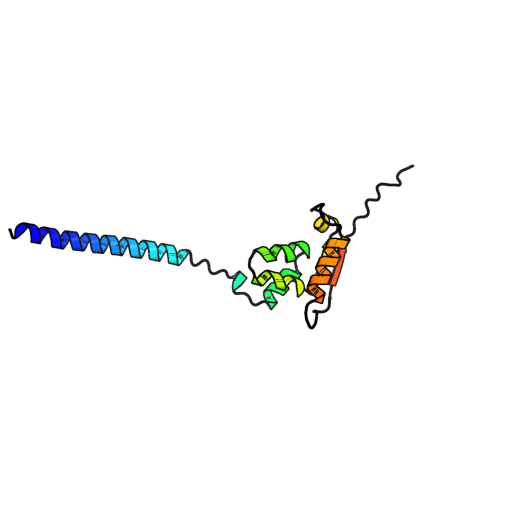19 71 PRO A C 1
ATOM 589 O O . PRO A 1 71 ? -1.203 -5.610 1.167 1.00 87.19 71 PRO A O 1
ATOM 592 N N . LEU A 1 72 ? -1.917 -4.008 2.515 1.00 88.12 72 LEU A N 1
ATOM 593 C CA . LEU A 1 72 ? -3.013 -3.636 1.606 1.00 88.12 72 LEU A CA 1
ATOM 594 C C . LEU A 1 72 ? -2.536 -2.999 0.302 1.00 88.12 72 LEU A C 1
ATOM 596 O O . LEU A 1 72 ? -3.159 -3.194 -0.740 1.00 88.12 72 LEU A O 1
ATOM 600 N N . TRP A 1 73 ? -1.420 -2.269 0.331 1.00 87.44 73 TRP A N 1
ATOM 601 C CA . TRP A 1 73 ? -0.880 -1.638 -0.876 1.00 87.44 73 TRP A CA 1
ATOM 602 C C . TRP A 1 73 ? -0.368 -2.664 -1.901 1.00 87.44 73 TRP A C 1
ATOM 604 O O . TRP A 1 73 ? -0.318 -2.359 -3.093 1.00 87.44 73 TRP A O 1
ATOM 614 N N . THR A 1 74 ? -0.018 -3.884 -1.477 1.00 85.44 74 THR A N 1
ATOM 615 C CA . THR A 1 74 ? 0.469 -4.944 -2.378 1.00 85.44 74 THR A CA 1
ATOM 616 C C . THR A 1 74 ? -0.665 -5.549 -3.207 1.00 85.44 74 THR A C 1
ATOM 618 O O . THR A 1 74 ? -0.442 -5.969 -4.341 1.00 85.44 74 THR A O 1
ATOM 621 N N . LEU A 1 75 ? -1.892 -5.511 -2.676 1.00 84.38 75 LEU A N 1
ATOM 622 C CA . LEU A 1 75 ? -3.116 -5.982 -3.329 1.00 84.38 75 LEU A CA 1
ATOM 623 C C . LEU A 1 75 ? -3.659 -4.996 -4.372 1.00 84.38 75 LEU A C 1
ATOM 625 O O . LEU A 1 75 ? -4.603 -5.311 -5.094 1.00 84.38 75 LEU A O 1
ATOM 629 N N . VAL A 1 76 ? -3.085 -3.794 -4.463 1.00 86.50 76 VAL A N 1
ATOM 630 C CA . VAL A 1 76 ? -3.556 -2.760 -5.385 1.00 86.50 76 VAL A CA 1
ATOM 631 C C . VAL A 1 76 ? -3.216 -3.163 -6.830 1.00 86.50 76 VAL A C 1
ATOM 633 O O . VAL A 1 76 ? -2.040 -3.368 -7.155 1.00 86.50 76 VAL A O 1
ATOM 636 N N . PRO A 1 77 ? -4.206 -3.248 -7.740 1.00 82.12 77 PRO A N 1
ATOM 637 C CA . PRO A 1 77 ? -3.986 -3.669 -9.128 1.00 82.12 77 PRO A CA 1
ATOM 638 C C . PRO A 1 77 ? -3.362 -2.580 -10.019 1.00 82.12 77 PRO A C 1
ATOM 640 O O . PRO A 1 77 ? -3.091 -2.831 -11.194 1.00 82.12 77 PRO A O 1
ATOM 643 N N . ALA A 1 78 ? -3.157 -1.373 -9.487 1.00 84.88 78 ALA A N 1
ATOM 644 C CA . ALA A 1 78 ? -2.588 -0.229 -10.187 1.00 84.88 78 ALA A CA 1
ATOM 645 C C . ALA A 1 78 ? -1.265 0.217 -9.543 1.00 84.88 78 ALA A C 1
ATOM 647 O O . ALA A 1 78 ? -1.233 0.589 -8.373 1.00 84.88 78 ALA A O 1
ATOM 648 N N . LEU A 1 79 ? -0.177 0.216 -10.315 1.00 87.00 79 LEU A N 1
ATOM 649 C CA . LEU A 1 79 ? 1.123 0.748 -9.906 1.00 87.00 79 LEU A CA 1
ATOM 650 C C . LEU A 1 79 ? 1.427 2.036 -10.664 1.00 87.00 79 LEU A C 1
ATOM 652 O O . LEU A 1 79 ? 1.477 2.064 -11.892 1.00 87.00 79 LEU A O 1
ATOM 656 N N . HIS A 1 80 ? 1.672 3.100 -9.910 1.00 89.56 80 HIS A N 1
ATOM 657 C CA . HIS A 1 80 ? 2.125 4.388 -10.422 1.00 89.56 80 HIS A CA 1
ATOM 658 C C . HIS A 1 80 ? 3.532 4.666 -9.891 1.00 89.56 80 HIS A C 1
ATOM 660 O O . HIS A 1 80 ? 3.710 4.934 -8.697 1.00 89.56 80 HIS A O 1
ATOM 6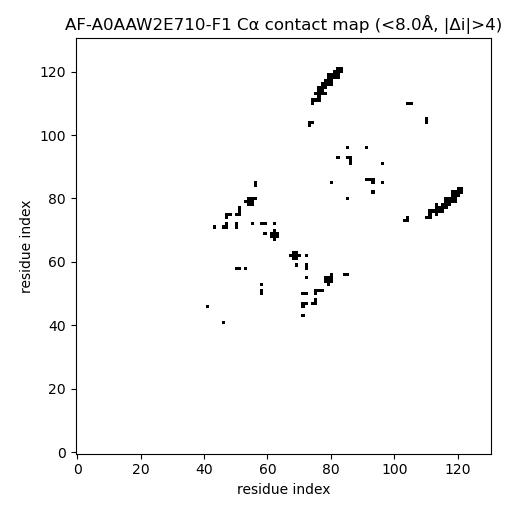66 N N . LEU A 1 81 ? 4.532 4.555 -10.761 1.00 88.50 81 LEU A N 1
ATOM 667 C CA . LEU A 1 81 ? 5.949 4.656 -10.435 1.00 88.50 81 LEU A CA 1
ATOM 668 C C . LEU A 1 81 ? 6.517 5.937 -11.041 1.00 88.50 81 LEU A C 1
ATOM 670 O O . LEU A 1 81 ? 6.766 6.020 -12.238 1.00 88.50 81 LEU A O 1
ATOM 674 N N . ASP A 1 82 ? 6.715 6.952 -10.210 1.00 88.69 82 ASP A N 1
ATOM 675 C CA . ASP A 1 82 ? 7.330 8.214 -10.616 1.00 88.69 82 ASP A CA 1
ATOM 676 C C . ASP A 1 82 ? 8.789 8.228 -10.163 1.00 88.69 82 ASP A C 1
ATOM 678 O O . ASP A 1 82 ? 9.068 8.189 -8.962 1.00 88.69 82 ASP A O 1
ATOM 682 N N . GLN A 1 83 ? 9.716 8.275 -11.125 1.00 85.44 83 GLN A N 1
ATOM 683 C CA . GLN A 1 83 ? 11.150 8.229 -10.858 1.00 85.44 83 GLN A CA 1
ATOM 684 C C . GLN A 1 83 ? 11.579 9.332 -9.890 1.00 85.44 83 GLN A C 1
ATOM 686 O O . GLN A 1 83 ? 12.225 9.034 -8.890 1.00 85.44 83 GLN A O 1
ATOM 691 N N . ARG A 1 84 ? 11.174 10.587 -10.123 1.00 85.94 84 ARG A N 1
ATOM 692 C CA . ARG A 1 84 ? 11.559 11.717 -9.262 1.00 85.94 84 ARG A CA 1
ATOM 693 C C . ARG A 1 84 ? 10.994 11.559 -7.862 1.00 85.94 84 ARG A C 1
ATOM 695 O O . ARG A 1 84 ? 11.688 11.862 -6.896 1.00 85.94 84 ARG A O 1
ATOM 702 N N . LYS A 1 85 ? 9.746 11.102 -7.730 1.00 85.88 85 LYS A N 1
ATOM 703 C CA . LYS A 1 85 ? 9.127 10.907 -6.410 1.00 85.88 85 LYS A CA 1
ATOM 704 C C . LYS A 1 85 ? 9.720 9.725 -5.657 1.00 85.88 85 LYS A C 1
ATOM 706 O O . LYS A 1 85 ? 9.837 9.825 -4.439 1.00 85.88 85 LYS A O 1
ATOM 711 N N . LEU A 1 86 ? 10.072 8.637 -6.333 1.00 83.25 86 LEU A N 1
ATOM 712 C CA . LEU A 1 86 ? 10.629 7.442 -5.698 1.00 83.25 86 LEU A CA 1
ATOM 713 C C . LEU A 1 86 ? 12.100 7.644 -5.310 1.00 83.25 86 LEU A C 1
ATOM 715 O O . LEU A 1 86 ? 12.479 7.293 -4.199 1.00 83.25 86 LEU A O 1
ATOM 719 N N . THR A 1 87 ? 12.904 8.313 -6.141 1.00 82.06 87 THR A N 1
ATOM 720 C CA . THR A 1 87 ? 14.330 8.572 -5.856 1.00 82.06 87 THR A CA 1
ATOM 721 C C . THR A 1 87 ? 14.581 9.858 -5.063 1.00 82.06 87 THR A C 1
ATOM 723 O O . THR A 1 87 ? 15.711 10.342 -5.015 1.00 82.06 87 THR A O 1
ATOM 726 N N . GLN A 1 88 ? 13.551 10.453 -4.447 1.00 79.19 88 GLN A N 1
ATOM 727 C CA . GLN A 1 88 ? 13.724 11.629 -3.579 1.00 79.19 88 GLN A CA 1
ATOM 728 C C . GLN A 1 88 ? 14.670 11.340 -2.405 1.00 79.19 88 GLN A C 1
ATOM 730 O O . GLN A 1 88 ? 15.380 12.235 -1.950 1.00 79.19 88 GLN A O 1
ATOM 735 N N . ASN A 1 89 ? 14.699 10.092 -1.934 1.00 69.31 89 ASN A N 1
ATOM 736 C CA . ASN A 1 89 ? 15.623 9.635 -0.909 1.00 69.31 89 ASN A CA 1
ATOM 737 C C . ASN A 1 89 ? 16.835 8.981 -1.597 1.00 69.31 89 ASN A C 1
ATOM 739 O O . ASN A 1 89 ? 16.700 7.912 -2.187 1.00 69.31 89 ASN A O 1
ATOM 743 N N . ARG A 1 90 ? 18.005 9.639 -1.571 1.00 70.31 90 ARG A N 1
ATOM 744 C CA . ARG A 1 90 ? 19.184 9.303 -2.407 1.00 70.31 90 ARG A CA 1
ATOM 745 C C . ARG A 1 90 ? 19.868 7.963 -2.086 1.00 70.31 90 ARG A C 1
ATOM 747 O O . ARG A 1 90 ? 20.900 7.663 -2.674 1.00 70.31 90 ARG A O 1
ATOM 754 N N . ASN A 1 91 ? 19.320 7.176 -1.168 1.00 80.88 91 ASN A N 1
ATOM 755 C CA . ASN A 1 91 ? 19.937 5.934 -0.706 1.00 80.88 91 ASN A CA 1
ATOM 756 C C . ASN A 1 91 ? 19.655 4.735 -1.621 1.00 80.88 91 ASN A C 1
ATOM 758 O O . ASN A 1 91 ? 20.363 3.740 -1.527 1.00 80.88 91 ASN A O 1
ATOM 762 N N . TYR A 1 92 ? 18.645 4.823 -2.492 1.00 82.06 92 TYR A N 1
ATOM 763 C CA . TYR A 1 92 ? 18.245 3.730 -3.379 1.00 82.06 92 TYR A CA 1
ATOM 764 C C . TYR A 1 92 ? 18.046 4.240 -4.804 1.00 82.06 92 TYR A C 1
ATOM 766 O O . TYR A 1 92 ? 17.486 5.323 -5.015 1.00 82.06 92 TYR A O 1
ATOM 774 N N . SER A 1 93 ? 18.485 3.460 -5.793 1.00 86.31 93 SER A N 1
ATOM 775 C CA . SER A 1 93 ? 18.157 3.742 -7.186 1.00 86.31 93 SER A CA 1
ATOM 776 C C . SER A 1 93 ? 16.683 3.431 -7.456 1.00 86.31 93 SER A C 1
ATOM 778 O O . SER A 1 93 ? 16.032 2.680 -6.727 1.00 86.31 93 SER A O 1
ATOM 780 N N . PHE A 1 94 ? 16.139 3.984 -8.542 1.00 84.81 94 PHE A N 1
ATOM 781 C CA . PHE A 1 94 ? 14.789 3.624 -8.978 1.00 84.81 94 PHE A CA 1
ATOM 782 C C . PHE A 1 94 ? 14.651 2.108 -9.187 1.00 84.81 94 PHE A C 1
ATOM 784 O O . PHE A 1 94 ? 13.635 1.536 -8.805 1.00 84.81 94 PHE A O 1
ATOM 791 N N . ALA A 1 95 ? 15.680 1.459 -9.741 1.00 86.38 95 ALA A N 1
ATOM 792 C CA . ALA A 1 95 ? 15.682 0.019 -9.973 1.00 86.38 95 ALA A CA 1
ATOM 793 C C . ALA A 1 95 ? 15.611 -0.775 -8.660 1.00 86.38 95 ALA A C 1
ATOM 795 O O . ALA A 1 95 ? 14.825 -1.715 -8.577 1.00 86.38 95 ALA A O 1
ATOM 796 N N . ASP A 1 96 ? 16.346 -0.359 -7.624 1.00 87.81 96 ASP A N 1
ATOM 797 C CA . ASP A 1 96 ? 16.304 -1.008 -6.304 1.00 87.81 96 ASP A CA 1
ATOM 798 C C . ASP A 1 96 ? 14.906 -0.911 -5.684 1.00 87.81 96 ASP A C 1
ATOM 800 O O . ASP A 1 96 ? 14.375 -1.886 -5.155 1.00 87.81 96 ASP A O 1
ATOM 804 N N . ILE A 1 97 ? 14.278 0.264 -5.798 1.00 86.38 97 ILE A N 1
ATOM 805 C CA . ILE A 1 97 ? 12.929 0.505 -5.274 1.00 86.38 97 ILE A CA 1
ATOM 806 C C . ILE A 1 97 ? 11.901 -0.352 -6.013 1.00 86.38 97 ILE A C 1
ATOM 808 O O . ILE A 1 97 ? 11.060 -0.989 -5.379 1.00 86.38 97 ILE A O 1
ATOM 812 N N . VAL A 1 98 ? 11.961 -0.378 -7.346 1.00 85.38 98 VAL A N 1
ATOM 813 C CA . VAL A 1 98 ? 11.052 -1.199 -8.152 1.00 85.38 98 VAL A CA 1
ATOM 814 C C . VAL A 1 98 ? 11.269 -2.678 -7.844 1.00 85.38 98 VAL A C 1
ATOM 816 O O . VAL A 1 98 ? 10.296 -3.371 -7.571 1.00 85.38 98 VAL A O 1
ATOM 819 N N . SER A 1 99 ? 12.515 -3.145 -7.775 1.00 87.81 99 SER A N 1
ATOM 820 C CA . SER A 1 99 ? 12.837 -4.526 -7.401 1.00 87.81 99 SER A CA 1
ATOM 821 C C . SER A 1 99 ? 12.247 -4.906 -6.037 1.00 87.81 99 SER A C 1
ATOM 823 O O . SER A 1 99 ? 11.587 -5.939 -5.905 1.00 87.81 99 SER A O 1
ATOM 825 N N . GLY A 1 100 ? 12.376 -4.032 -5.035 1.00 88.44 100 GLY A N 1
ATOM 826 C CA . GLY A 1 100 ? 11.766 -4.235 -3.720 1.00 88.44 100 GLY A CA 1
ATOM 827 C C . GLY A 1 100 ? 10.236 -4.313 -3.768 1.00 88.44 100 GLY A C 1
ATOM 828 O O . GLY A 1 100 ? 9.649 -5.191 -3.140 1.00 88.44 100 GLY A O 1
ATOM 829 N N . ILE A 1 101 ? 9.579 -3.447 -4.548 1.00 86.81 101 ILE A N 1
ATOM 830 C CA . ILE A 1 101 ? 8.117 -3.472 -4.734 1.00 86.81 101 ILE A CA 1
ATOM 831 C C . ILE A 1 101 ? 7.659 -4.809 -5.325 1.00 86.81 101 ILE A C 1
ATOM 833 O O . ILE A 1 101 ? 6.700 -5.396 -4.826 1.00 86.81 101 ILE A O 1
ATOM 837 N N . TRP A 1 102 ? 8.338 -5.288 -6.367 1.00 82.69 102 TRP A N 1
ATOM 838 C CA . TRP A 1 102 ? 8.022 -6.565 -7.010 1.00 82.69 102 TRP A CA 1
ATOM 839 C C . TRP A 1 102 ? 8.256 -7.741 -6.065 1.00 82.69 102 TRP A C 1
ATOM 841 O O . TRP A 1 102 ? 7.351 -8.543 -5.867 1.00 82.69 102 TRP A O 1
ATOM 851 N N . THR A 1 103 ? 9.397 -7.762 -5.371 1.00 87.12 103 THR A N 1
ATOM 852 C CA . THR A 1 103 ? 9.731 -8.807 -4.387 1.00 87.12 103 THR A CA 1
ATOM 853 C C . THR A 1 103 ? 8.647 -8.953 -3.318 1.00 87.12 103 THR A C 1
ATOM 855 O O . THR A 1 103 ? 8.298 -10.060 -2.923 1.00 87.12 103 THR A O 1
ATOM 858 N N . VAL A 1 104 ? 8.081 -7.839 -2.844 1.00 84.19 104 VAL A N 1
ATOM 859 C CA . VAL A 1 104 ? 7.013 -7.877 -1.836 1.00 84.19 104 VAL A CA 1
ATOM 860 C C . VAL A 1 104 ? 5.686 -8.381 -2.420 1.00 84.19 104 VAL A C 1
ATOM 862 O O . VAL A 1 104 ? 4.933 -9.055 -1.719 1.00 84.19 104 VAL A O 1
ATOM 865 N N . ARG A 1 105 ? 5.381 -8.068 -3.685 1.00 81.62 105 ARG A N 1
ATOM 866 C CA . ARG A 1 105 ? 4.133 -8.484 -4.347 1.00 81.62 105 ARG A CA 1
ATOM 867 C C . ARG A 1 105 ? 4.148 -9.949 -4.781 1.00 81.62 105 ARG A C 1
ATOM 869 O O . ARG A 1 105 ? 3.120 -10.609 -4.660 1.00 81.62 105 ARG A O 1
ATOM 876 N N . ASP A 1 106 ? 5.294 -10.453 -5.226 1.00 77.50 106 ASP A N 1
ATOM 877 C CA . ASP A 1 106 ? 5.444 -11.828 -5.720 1.00 77.50 106 ASP A CA 1
ATOM 878 C C . ASP A 1 106 ? 5.395 -12.877 -4.594 1.00 77.50 106 ASP A C 1
ATOM 880 O O . ASP A 1 106 ? 5.163 -14.056 -4.847 1.00 77.50 106 ASP A O 1
ATOM 884 N N . CYS A 1 107 ? 5.539 -12.463 -3.330 1.00 72.56 107 CYS A N 1
ATOM 885 C CA . CYS A 1 107 ? 5.398 -13.338 -2.161 1.00 72.56 107 CYS A CA 1
ATOM 886 C C . CYS A 1 107 ? 3.941 -13.728 -1.826 1.00 72.56 107 CYS A C 1
ATOM 888 O O . CYS A 1 107 ? 3.718 -14.463 -0.863 1.00 72.56 107 CYS A O 1
ATOM 890 N N . ILE A 1 108 ? 2.943 -13.230 -2.563 1.00 71.62 108 ILE A N 1
ATOM 891 C CA . ILE A 1 108 ? 1.520 -13.501 -2.312 1.00 71.62 108 ILE A CA 1
ATOM 892 C C . ILE A 1 108 ? 1.091 -14.715 -3.138 1.00 71.62 108 ILE A C 1
ATOM 894 O O . ILE A 1 108 ? 1.217 -14.711 -4.359 1.00 71.62 108 ILE A O 1
ATOM 898 N N . SER A 1 109 ? 0.565 -15.753 -2.482 1.00 58.09 109 SER A N 1
ATOM 899 C CA . SER A 1 109 ? -0.087 -16.875 -3.167 1.00 58.09 109 SER A CA 1
ATOM 900 C C . SER A 1 109 ? -1.321 -16.345 -3.911 1.00 58.09 109 SER A C 1
ATOM 902 O O . SER A 1 109 ? -2.230 -15.830 -3.269 1.00 58.09 109 SER A O 1
ATOM 904 N N . ASP A 1 110 ? -1.308 -16.424 -5.244 1.00 65.25 110 ASP A N 1
ATOM 905 C CA . ASP A 1 110 ? -2.239 -15.774 -6.186 1.00 65.25 110 ASP A CA 1
ATOM 906 C C . ASP A 1 110 ? -2.140 -14.234 -6.226 1.00 65.25 110 ASP A C 1
ATOM 908 O O . ASP A 1 110 ? -3.018 -13.516 -5.733 1.00 65.25 110 ASP A O 1
ATOM 912 N N . PRO A 1 111 ? -1.071 -13.684 -6.838 1.00 66.75 111 PRO A N 1
ATOM 913 C CA . PRO A 1 111 ? -0.914 -12.244 -6.962 1.00 66.75 111 PRO A CA 1
ATOM 914 C C . PRO A 1 111 ? -2.029 -11.667 -7.839 1.00 66.75 111 PRO A C 1
ATOM 916 O O . PRO A 1 111 ? -2.225 -12.070 -8.988 1.00 66.75 111 PRO A O 1
ATOM 919 N N . MET A 1 112 ? -2.748 -10.679 -7.302 1.00 70.31 112 MET A N 1
ATOM 920 C CA . MET A 1 112 ? -3.733 -9.910 -8.063 1.00 70.31 112 MET A CA 1
ATOM 921 C C . MET A 1 112 ? -3.079 -9.349 -9.336 1.00 70.31 112 MET A C 1
ATOM 923 O O . MET A 1 112 ? -2.076 -8.626 -9.225 1.00 70.31 112 MET A O 1
ATOM 927 N N . PRO A 1 113 ? -3.628 -9.631 -10.534 1.00 78.44 113 PRO A N 1
ATOM 928 C CA . PRO A 1 113 ? -3.018 -9.193 -11.777 1.00 78.44 113 PRO A CA 1
ATOM 929 C C . PRO A 1 113 ? -2.955 -7.666 -11.823 1.00 78.44 113 PRO A C 1
ATOM 931 O O . PRO A 1 113 ? -3.903 -6.955 -11.462 1.00 78.44 113 PRO A O 1
ATOM 934 N N . LEU A 1 114 ? -1.810 -7.150 -12.270 1.00 79.38 114 LEU A N 1
ATOM 935 C CA . LEU A 1 114 ? -1.647 -5.728 -12.530 1.00 79.38 114 LEU A CA 1
ATOM 936 C C . LEU A 1 114 ? -2.537 -5.345 -13.711 1.00 79.38 114 LEU A C 1
ATOM 938 O O . LEU A 1 114 ? -2.291 -5.742 -14.845 1.00 79.38 114 LEU A O 1
ATOM 942 N N . HIS A 1 115 ? -3.561 -4.545 -13.439 1.00 82.56 115 HIS A N 1
ATOM 943 C CA . HIS A 1 115 ? -4.438 -3.999 -14.472 1.00 82.56 115 HIS A CA 1
ATOM 944 C C . HIS A 1 115 ? -3.872 -2.701 -15.051 1.00 82.56 115 HIS A C 1
ATOM 946 O O . HIS A 1 115 ? -4.210 -2.311 -16.167 1.00 82.56 115 HIS A O 1
ATOM 952 N N . LYS A 1 116 ? -3.030 -2.000 -14.282 1.00 84.88 116 LYS A N 1
ATOM 953 C CA . LYS A 1 116 ? -2.487 -0.701 -14.670 1.00 84.88 116 LYS A CA 1
ATOM 954 C C . LYS A 1 116 ? -1.065 -0.540 -14.151 1.00 84.88 116 LYS A C 1
ATOM 956 O O . LYS A 1 116 ? -0.824 -0.634 -12.951 1.00 84.88 116 LYS A O 1
ATOM 961 N N . LEU A 1 117 ? -0.133 -0.252 -15.050 1.00 87.62 117 LEU A N 1
ATOM 962 C CA . LEU A 1 117 ? 1.240 0.111 -14.717 1.00 87.62 117 LEU A CA 1
ATOM 963 C C . LEU A 1 117 ? 1.573 1.416 -15.437 1.00 87.62 117 LEU A C 1
ATOM 965 O O . LEU A 1 117 ? 1.558 1.472 -16.663 1.00 87.62 117 LEU A O 1
ATOM 969 N N . ILE A 1 118 ? 1.844 2.469 -14.673 1.00 87.81 118 ILE A N 1
ATOM 970 C CA . ILE A 1 118 ? 2.263 3.769 -15.195 1.00 87.81 118 ILE A CA 1
ATOM 971 C C . ILE A 1 118 ? 3.646 4.075 -14.648 1.00 87.81 118 ILE A C 1
ATOM 973 O O . ILE A 1 118 ? 3.852 4.076 -13.435 1.00 87.81 118 ILE A O 1
ATOM 977 N N . ILE A 1 119 ? 4.575 4.374 -15.551 1.00 88.06 119 ILE A N 1
ATOM 978 C CA . ILE A 1 119 ? 5.945 4.748 -15.217 1.00 88.06 119 ILE A CA 1
ATOM 979 C C . ILE A 1 119 ? 6.192 6.161 -15.743 1.00 88.06 119 ILE A C 1
ATOM 981 O O . ILE A 1 119 ? 6.081 6.406 -16.942 1.00 88.06 119 ILE A O 1
ATOM 985 N N . TYR A 1 120 ? 6.542 7.083 -14.849 1.00 86.12 120 TYR A N 1
ATOM 986 C CA . TYR A 1 120 ? 7.051 8.403 -15.211 1.00 86.12 120 TYR A CA 1
ATOM 987 C C . TYR A 1 120 ? 8.569 8.386 -15.083 1.00 86.12 120 TYR A C 1
ATOM 989 O O . TYR A 1 120 ? 9.112 8.342 -13.976 1.00 86.12 120 TYR A O 1
ATOM 997 N N . TRP A 1 121 ? 9.243 8.409 -16.230 1.00 83.19 121 TRP A N 1
ATOM 998 C CA . TRP A 1 121 ? 10.694 8.487 -16.321 1.00 83.19 121 TRP A CA 1
ATOM 999 C C . TRP A 1 121 ? 11.114 9.883 -16.773 1.00 83.19 121 TRP A C 1
ATOM 1001 O O . TRP A 1 121 ? 10.556 10.436 -17.719 1.00 83.19 121 TRP A O 1
ATOM 1011 N N . TYR A 1 122 ? 12.117 10.445 -16.108 1.00 79.56 122 TYR A N 1
ATOM 1012 C CA . TYR A 1 122 ? 12.683 11.742 -16.443 1.00 79.56 122 TYR A CA 1
ATOM 1013 C C . TYR A 1 122 ? 14.140 11.522 -16.838 1.00 79.56 122 TYR A C 1
ATOM 1015 O O . TYR A 1 122 ? 15.033 11.515 -15.992 1.00 79.56 122 TYR A O 1
ATOM 1023 N N . GLN A 1 123 ? 14.391 11.348 -18.138 1.00 65.62 123 GLN A N 1
ATOM 1024 C CA . GLN A 1 123 ? 15.742 11.517 -18.659 1.00 65.62 123 GLN A CA 1
ATOM 1025 C C . GLN A 1 123 ? 16.130 12.977 -18.436 1.00 65.62 123 GLN A C 1
ATOM 1027 O O . GLN A 1 123 ? 15.518 13.892 -18.986 1.00 65.62 123 GLN A O 1
ATOM 1032 N N . ASN A 1 124 ? 17.161 13.207 -17.629 1.00 57.19 124 ASN A N 1
ATOM 1033 C CA . ASN A 1 124 ? 17.912 14.440 -17.757 1.00 57.19 124 ASN A CA 1
ATOM 1034 C C . ASN A 1 124 ? 18.613 14.373 -19.118 1.00 57.19 124 ASN A C 1
ATOM 1036 O O . ASN A 1 124 ? 19.714 13.839 -19.218 1.00 57.19 124 ASN A O 1
ATOM 1040 N N . CYS A 1 125 ? 17.987 14.915 -20.164 1.00 52.91 125 CYS A N 1
ATOM 1041 C CA . CYS A 1 125 ? 18.722 15.422 -21.319 1.00 52.91 125 CYS A CA 1
ATOM 1042 C C . CYS A 1 125 ? 19.568 16.617 -20.849 1.00 52.91 125 CYS A C 1
ATOM 1044 O O . CYS A 1 125 ? 19.247 17.772 -21.097 1.00 52.91 125 CYS A O 1
ATOM 1046 N N . LEU A 1 126 ? 20.630 16.332 -20.101 1.00 53.00 126 LEU A N 1
ATOM 1047 C CA . LEU A 1 126 ? 21.695 17.262 -19.736 1.00 53.00 126 LEU A CA 1
ATOM 1048 C C . LEU A 1 126 ? 22.992 16.712 -20.326 1.00 53.00 126 LEU A C 1
ATOM 1050 O O . LEU A 1 126 ? 23.906 16.337 -19.599 1.00 53.00 126 LEU A O 1
ATOM 1054 N N . SER A 1 127 ? 23.025 16.542 -21.648 1.00 54.72 127 SER A N 1
ATOM 1055 C CA . SER A 1 127 ? 24.259 16.286 -22.410 1.00 54.72 127 SER A CA 1
ATOM 1056 C C . SER A 1 127 ? 23.992 16.246 -23.921 1.00 54.72 127 SER A C 1
ATOM 1058 O O . SER A 1 127 ? 24.247 15.240 -24.561 1.00 54.72 127 SER A O 1
ATOM 1060 N N . SER A 1 128 ? 23.465 17.332 -24.502 1.00 52.78 128 SER A N 1
ATOM 1061 C CA . SER A 1 128 ? 23.716 17.693 -25.917 1.00 52.78 128 SER A CA 1
ATOM 1062 C C . SER A 1 128 ? 23.046 19.027 -26.283 1.00 52.78 128 SER A C 1
ATOM 1064 O O . SER A 1 128 ? 22.157 19.086 -27.126 1.00 52.78 128 SER A O 1
ATOM 1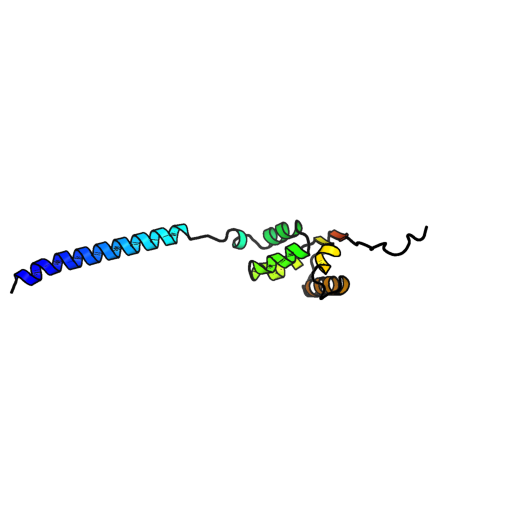066 N N . LEU A 1 129 ? 23.460 20.116 -25.639 1.00 48.97 129 LEU A N 1
ATOM 1067 C CA . LEU A 1 129 ? 23.388 21.452 -26.243 1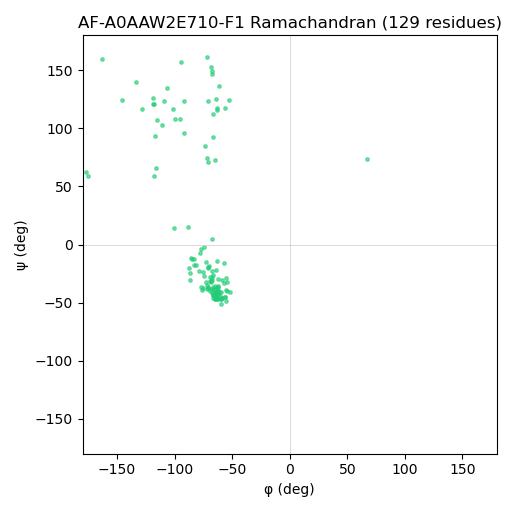.00 48.97 129 LEU A CA 1
ATOM 1068 C C . LEU A 1 129 ? 24.830 21.942 -26.377 1.00 48.97 129 LEU A C 1
ATOM 1070 O O . LEU A 1 129 ? 25.287 22.835 -25.675 1.00 48.97 129 LEU A O 1
ATOM 1074 N N . GLN A 1 130 ? 25.562 21.241 -27.239 1.00 47.47 130 GLN A N 1
ATOM 1075 C CA . GLN A 1 130 ? 26.594 21.849 -28.063 1.00 47.47 130 GLN A CA 1
ATOM 1076 C C . GLN A 1 130 ? 25.868 22.219 -29.363 1.00 47.47 130 GLN A C 1
ATOM 1078 O O . GLN A 1 130 ? 25.614 21.354 -30.200 1.00 47.47 130 GLN A O 1
ATOM 1083 N N . CYS A 1 131 ? 25.439 23.477 -29.449 1.00 42.94 131 CYS A N 1
ATOM 1084 C CA . CYS A 1 131 ? 25.204 24.182 -30.705 1.00 42.94 131 CYS A CA 1
ATOM 1085 C C . CYS A 1 131 ? 26.265 25.274 -30.796 1.00 42.94 131 CYS A C 1
ATOM 1087 O O . CYS A 1 131 ? 26.540 25.887 -29.737 1.00 42.94 131 CYS A O 1
#

Solvent-accessible surface area (backbone atoms only — not comparable to full-atom values): 7873 Å² total; per-residue (Å²): 127,68,72,64,62,66,56,49,55,61,50,54,50,52,54,50,51,52,51,49,52,52,50,52,53,52,51,57,54,54,69,73,63,66,73,72,59,65,77,76,70,54,57,68,71,57,53,26,53,58,38,48,78,40,45,43,67,57,26,54,58,48,30,73,79,39,82,77,37,55,65,36,51,62,63,32,35,45,43,40,47,42,41,71,74,67,36,67,55,84,88,47,54,59,66,55,52,51,52,51,55,48,58,65,34,69,72,43,90,80,58,68,66,73,81,38,82,46,77,48,78,78,79,79,88,78,81,81,86,83,125

pLDDT: mean 78.04, std 11.83, range [42.94, 91.0]

Organism: NCBI:txid425828